Protein AF-E7C6B5-F1 (afdb_monomer)

Foldseek 3Di:
DDPPPDDPPPDPPVVVLVVLLVCCLPVAQQVLCVLLPNDDPVLSVVLSLQLCLQPVSPDQDDPDDALQGGSNRHHPVLLVCCVPVPCVVVVSSVVSLVVQADPPDDPSRCCRPRRSSVSNSLSSSCVVPVVVSVVVSVVSSVVVVPDDDDDDD

Nearest PDB structures (foldseek):
  8iqh-assembly1_F  TM=2.289E-01  e=5.815E+00  African swine fever virus BA71V

Secondary structure (DSSP, 8-state):
---------PPPHHHHHHHHHHHIIIIIIHHHHHHTT---HHHHHHHHHHHHHHHTTT-SS-SSSS--BTTTTB-HHHHHHHHHHTGGG-HHHHHHHHTTS-TTS-HHHHHHH-HHHHHHHHHHHHHH-HHHHHHHHHHHHHHHTTSS-----

Organism: NCBI:txid723590

pLDDT: mean 83.39, std 18.44, range [33.0, 98.62]

Structure (mmCIF, N/CA/C/O backbone):
data_AF-E7C6B5-F1
#
_entry.id   AF-E7C6B5-F1
#
loop_
_atom_site.group_PDB
_atom_site.id
_atom_site.type_symbol
_atom_site.label_atom_id
_atom_site.label_alt_id
_atom_site.label_comp_id
_atom_site.label_asym_id
_atom_site.label_entity_id
_atom_site.label_seq_id
_atom_site.pdbx_PDB_ins_code
_atom_site.Cartn_x
_atom_site.Cartn_y
_atom_site.Cartn_z
_atom_site.occupancy
_atom_site.B_iso_or_equiv
_atom_site.auth_seq_id
_atom_site.auth_comp_id
_atom_site.auth_asym_id
_atom_site.auth_atom_id
_atom_site.pdbx_PDB_model_num
ATOM 1 N N . MET A 1 1 ? -4.243 -34.605 44.233 1.00 53.72 1 MET A N 1
ATOM 2 C CA . MET A 1 1 ? -3.959 -34.213 42.834 1.00 53.72 1 MET A CA 1
ATOM 3 C C . MET A 1 1 ? -4.466 -32.790 42.641 1.00 53.72 1 MET A C 1
ATOM 5 O O . MET A 1 1 ? -5.641 -32.563 42.886 1.00 53.72 1 MET A O 1
ATOM 9 N N . LYS A 1 2 ? -3.600 -31.814 42.333 1.00 47.28 2 LYS A N 1
ATOM 10 C CA . LYS A 1 2 ? -4.038 -30.432 42.068 1.00 47.28 2 LYS A CA 1
ATOM 11 C C . LYS A 1 2 ? -4.646 -30.386 40.667 1.00 47.28 2 LYS A C 1
ATOM 13 O O . LYS A 1 2 ? -3.972 -30.755 39.710 1.00 47.28 2 LYS A O 1
ATOM 18 N N . ALA A 1 3 ? -5.901 -29.962 40.562 1.00 50.09 3 ALA A N 1
ATOM 19 C CA . ALA A 1 3 ? -6.512 -29.644 39.282 1.00 50.09 3 ALA A CA 1
ATOM 20 C C . ALA A 1 3 ? -5.741 -28.468 38.666 1.00 50.09 3 ALA A C 1
ATOM 22 O O . ALA A 1 3 ? -5.717 -27.376 39.232 1.00 50.09 3 ALA A O 1
ATOM 23 N N . PHE A 1 4 ? -5.077 -28.700 37.535 1.00 50.81 4 PHE A N 1
ATOM 24 C CA . PHE A 1 4 ? -4.629 -27.620 36.666 1.00 50.81 4 PHE A CA 1
ATOM 25 C C . PHE A 1 4 ? -5.889 -26.991 36.070 1.00 50.81 4 PHE A C 1
ATOM 27 O O . PHE A 1 4 ? -6.491 -27.530 35.145 1.00 50.81 4 PHE A O 1
ATOM 34 N N . THR A 1 5 ? -6.339 -25.882 36.649 1.00 55.16 5 THR A N 1
ATOM 35 C CA . THR A 1 5 ? -7.389 -25.061 36.054 1.00 55.16 5 THR A CA 1
ATOM 36 C C . THR A 1 5 ? -6.839 -24.453 34.770 1.00 55.16 5 THR A C 1
ATOM 38 O O . THR A 1 5 ? -5.906 -23.650 34.803 1.00 55.16 5 THR A O 1
ATOM 41 N N . PHE A 1 6 ? -7.402 -24.865 33.638 1.00 55.19 6 PHE A N 1
ATOM 42 C CA . PHE A 1 6 ? -7.213 -24.221 32.346 1.00 55.19 6 PHE A CA 1
ATOM 43 C C . PHE A 1 6 ? -7.616 -22.745 32.476 1.00 55.19 6 PHE A C 1
ATOM 45 O O . PHE A 1 6 ? -8.749 -22.455 32.852 1.00 55.19 6 PHE A O 1
ATOM 52 N N . SER A 1 7 ? -6.688 -21.819 32.229 1.00 52.69 7 SER A N 1
ATOM 53 C CA . SER A 1 7 ? -6.972 -20.380 32.234 1.00 52.69 7 SER A CA 1
ATOM 54 C C . SER A 1 7 ? -7.522 -19.981 30.862 1.00 52.69 7 SER A C 1
ATOM 56 O O . SER A 1 7 ? -6.766 -20.047 29.888 1.00 52.69 7 SER A O 1
ATOM 58 N N . PRO A 1 8 ? -8.797 -19.571 30.718 1.00 61.56 8 PRO A N 1
ATOM 59 C CA . PRO A 1 8 ? -9.285 -19.046 29.460 1.00 61.56 8 PRO A CA 1
ATOM 60 C C . PRO A 1 8 ? -9.042 -17.537 29.479 1.00 61.56 8 PRO A C 1
ATOM 62 O O . PRO A 1 8 ? -9.880 -16.760 29.929 1.00 61.56 8 PRO A O 1
ATOM 65 N N . HIS A 1 9 ? -7.870 -17.106 29.022 1.00 59.66 9 HIS A N 1
ATOM 66 C CA . HIS A 1 9 ? -7.631 -15.690 28.739 1.00 59.66 9 HIS A CA 1
ATOM 67 C C . HIS A 1 9 ? -7.313 -15.491 27.260 1.00 59.66 9 HIS A C 1
ATOM 69 O O . HIS A 1 9 ? -6.310 -14.892 26.881 1.00 59.66 9 HIS A O 1
ATOM 75 N N . ALA A 1 10 ? -8.187 -16.029 26.405 1.00 61.94 10 ALA A N 1
ATOM 76 C CA . ALA A 1 10 ? -8.290 -15.505 25.055 1.00 61.94 10 ALA A CA 1
ATOM 77 C C . ALA A 1 10 ? -8.802 -14.056 25.182 1.00 61.94 10 ALA A C 1
ATOM 79 O O . ALA A 1 10 ? -9.829 -13.852 25.835 1.00 61.94 10 ALA A O 1
ATOM 80 N N . PRO A 1 11 ? -8.096 -13.052 24.630 1.00 68.38 11 PRO A N 1
ATOM 81 C CA . PRO A 1 11 ? -8.575 -11.675 24.651 1.00 68.38 11 PRO A CA 1
ATOM 82 C C . PRO A 1 11 ? -9.975 -11.606 24.037 1.00 68.38 11 PRO A C 1
ATOM 84 O O . PRO A 1 11 ? -10.256 -12.335 23.083 1.00 68.38 11 PRO A O 1
ATOM 87 N N . ASP A 1 12 ? -10.848 -10.749 24.569 1.00 83.56 12 ASP A N 1
ATOM 88 C CA . ASP A 1 12 ? -12.163 -10.536 23.965 1.00 83.56 12 ASP A CA 1
ATOM 89 C C . ASP A 1 12 ? -12.027 -10.031 22.513 1.00 83.56 12 ASP A C 1
ATOM 91 O O . ASP A 1 12 ? -10.977 -9.531 22.093 1.00 83.56 12 ASP A O 1
ATOM 95 N N . ALA A 1 13 ? -13.092 -10.171 21.720 1.00 78.62 13 ALA A N 1
ATOM 96 C CA . ALA A 1 13 ? -13.070 -9.840 20.294 1.00 78.62 13 ALA A CA 1
ATOM 97 C C . ALA A 1 13 ? -12.654 -8.380 20.009 1.00 78.62 13 ALA A C 1
ATOM 99 O O . ALA A 1 13 ? -12.028 -8.100 18.986 1.00 78.62 13 ALA A O 1
ATOM 100 N N . THR A 1 14 ? -12.937 -7.452 20.927 1.00 82.56 14 THR A N 1
ATOM 101 C CA . THR A 1 14 ? -12.565 -6.037 20.789 1.00 82.56 14 THR A CA 1
ATOM 102 C C . THR A 1 14 ? -11.069 -5.846 21.014 1.00 82.56 14 THR A C 1
ATOM 104 O O . THR A 1 14 ? -10.406 -5.132 20.257 1.00 82.56 14 THR A O 1
ATOM 107 N N . ALA A 1 15 ? -10.513 -6.497 22.035 1.00 82.69 15 ALA A N 1
ATOM 108 C CA . ALA A 1 15 ? -9.079 -6.500 22.297 1.00 82.69 15 ALA A CA 1
ATOM 109 C C . ALA A 1 15 ? -8.295 -7.146 21.140 1.00 82.69 15 ALA A C 1
ATOM 111 O O . ALA A 1 15 ? -7.264 -6.612 20.725 1.00 82.69 15 ALA A O 1
ATOM 112 N N . GLN A 1 16 ? -8.818 -8.228 20.554 1.00 82.75 16 GLN A N 1
ATOM 113 C CA . GLN A 1 16 ? -8.235 -8.860 19.365 1.00 82.75 16 GLN A CA 1
ATOM 114 C C . GLN A 1 16 ? -8.238 -7.928 18.148 1.00 82.75 16 GLN A C 1
ATOM 116 O O . GLN A 1 16 ? -7.203 -7.769 17.502 1.00 82.75 16 GLN A O 1
ATOM 121 N N . ALA A 1 17 ? -9.359 -7.257 17.864 1.00 84.12 17 ALA A N 1
ATOM 122 C CA . ALA A 1 17 ? -9.457 -6.314 16.750 1.00 84.12 17 ALA A CA 1
ATOM 123 C C . ALA A 1 17 ? -8.484 -5.131 16.902 1.00 84.12 17 ALA A C 1
ATOM 125 O O . ALA A 1 17 ? -7.805 -4.753 15.946 1.00 84.12 17 ALA A O 1
ATOM 126 N N . LYS A 1 18 ? -8.353 -4.584 18.120 1.00 88.38 18 LYS A N 1
ATOM 127 C CA . LYS A 1 18 ? -7.369 -3.531 18.428 1.00 88.38 18 LYS A CA 1
ATOM 128 C C . LYS A 1 18 ? -5.935 -4.013 18.217 1.00 88.38 18 LYS A C 1
ATOM 130 O O . LYS A 1 18 ? -5.119 -3.281 17.659 1.00 88.38 18 LYS A O 1
ATOM 135 N N . MET A 1 19 ? -5.629 -5.238 18.639 1.00 91.56 19 MET A N 1
ATOM 136 C CA . MET A 1 19 ? -4.306 -5.828 18.455 1.00 91.56 19 MET A CA 1
ATOM 137 C C . MET A 1 19 ? -3.983 -6.036 16.970 1.00 91.56 19 MET A C 1
ATOM 139 O O . MET A 1 19 ? -2.901 -5.649 16.534 1.00 91.56 19 MET A O 1
ATOM 143 N N . LEU A 1 20 ? -4.930 -6.553 16.179 1.00 90.62 20 LEU A N 1
ATOM 144 C CA . LEU A 1 20 ? -4.774 -6.711 14.731 1.00 90.62 20 LEU A CA 1
ATOM 145 C C . LEU A 1 20 ? -4.540 -5.363 14.037 1.00 90.62 20 LEU A C 1
ATOM 147 O O . LEU A 1 20 ? -3.602 -5.227 13.254 1.00 90.62 20 LEU A O 1
ATOM 151 N N . ALA A 1 21 ? -5.343 -4.346 14.359 1.00 93.12 21 ALA A N 1
ATOM 152 C CA . ALA A 1 21 ? -5.171 -3.003 13.809 1.00 93.12 21 ALA A CA 1
ATOM 153 C C . ALA A 1 21 ? -3.786 -2.422 14.145 1.00 93.12 21 ALA A C 1
ATOM 155 O O . ALA A 1 21 ? -3.116 -1.874 13.270 1.00 93.12 21 ALA A O 1
ATOM 156 N N . SER A 1 22 ? -3.325 -2.601 15.387 1.00 94.56 22 SER A N 1
ATOM 157 C CA . SER A 1 22 ? -1.990 -2.177 15.826 1.00 94.56 22 SER A CA 1
ATOM 158 C C . SER A 1 22 ? -0.867 -2.901 15.069 1.00 94.56 22 SER A C 1
ATOM 160 O O . SER A 1 22 ? 0.104 -2.271 14.642 1.00 94.56 22 SER A O 1
ATOM 162 N N . GLN A 1 23 ? -1.008 -4.210 14.834 1.00 94.75 23 GLN A N 1
ATOM 163 C CA . GLN A 1 23 ? -0.047 -4.993 14.052 1.00 94.75 23 GLN A CA 1
ATOM 164 C C . GLN A 1 23 ? -0.002 -4.541 12.590 1.00 94.75 23 GLN A C 1
ATOM 166 O O . GLN A 1 23 ? 1.078 -4.267 12.074 1.00 94.75 23 GLN A O 1
ATOM 171 N N . ILE A 1 24 ? -1.153 -4.383 11.930 1.00 95.69 24 ILE A N 1
ATOM 172 C CA . ILE A 1 24 ? -1.209 -3.887 10.547 1.00 95.69 24 ILE A CA 1
ATOM 173 C C . ILE A 1 24 ? -0.603 -2.482 10.449 1.00 95.69 24 ILE A C 1
ATOM 175 O O . ILE A 1 24 ? 0.198 -2.209 9.553 1.00 95.69 24 ILE A O 1
ATOM 179 N N . LEU A 1 25 ? -0.914 -1.589 11.388 1.00 95.88 25 LEU A N 1
ATOM 180 C CA . LEU A 1 25 ? -0.374 -0.233 11.374 1.00 95.88 25 LEU A CA 1
ATOM 181 C C . LEU A 1 25 ? 1.153 -0.217 11.551 1.00 95.88 25 LEU A C 1
ATOM 183 O O . LEU A 1 25 ? 1.853 0.419 10.765 1.00 95.88 25 LEU A O 1
ATOM 187 N N . SER A 1 26 ? 1.677 -0.940 12.544 1.00 96.75 26 SER A N 1
ATOM 188 C CA . SER A 1 26 ? 3.103 -0.911 12.902 1.00 96.75 26 SER A CA 1
ATOM 189 C C . SER A 1 26 ? 4.002 -1.774 12.013 1.00 96.75 26 SER A C 1
ATOM 191 O O . SER A 1 26 ? 5.146 -1.391 11.772 1.00 96.75 26 SER A O 1
ATOM 193 N N . MET A 1 27 ? 3.509 -2.910 11.514 1.00 97.44 27 MET A N 1
ATOM 194 C CA . MET A 1 27 ? 4.310 -3.885 10.762 1.00 97.44 27 MET A CA 1
ATOM 195 C C . MET A 1 27 ? 4.131 -3.774 9.247 1.00 97.44 27 MET A C 1
ATOM 197 O O . MET A 1 27 ? 5.003 -4.215 8.504 1.00 97.44 27 MET A O 1
ATOM 201 N N . VAL A 1 28 ? 3.025 -3.187 8.777 1.00 97.88 28 VAL A N 1
ATOM 202 C CA . VAL A 1 28 ? 2.718 -3.087 7.343 1.00 97.88 28 VAL A CA 1
ATOM 203 C C . VAL A 1 28 ? 2.668 -1.634 6.891 1.00 97.88 28 VAL A C 1
ATOM 205 O O . VAL A 1 28 ? 3.479 -1.222 6.063 1.00 97.88 28 VAL A O 1
ATOM 208 N N . ILE A 1 29 ? 1.730 -0.851 7.429 1.00 98.44 29 ILE A N 1
ATOM 209 C CA . ILE A 1 29 ? 1.420 0.487 6.911 1.00 98.44 29 ILE A CA 1
ATOM 210 C C . ILE A 1 29 ? 2.590 1.433 7.148 1.00 98.44 29 ILE A C 1
ATOM 212 O O . ILE A 1 29 ? 3.111 2.011 6.196 1.00 98.44 29 ILE A O 1
ATOM 216 N N . ARG A 1 30 ? 3.041 1.579 8.396 1.00 98.56 30 ARG A N 1
ATOM 217 C CA . ARG A 1 30 ? 4.134 2.495 8.723 1.00 98.56 30 ARG A CA 1
ATOM 218 C C . ARG A 1 30 ? 5.409 2.164 7.933 1.00 98.56 30 ARG A C 1
ATOM 220 O O . ARG A 1 30 ? 5.885 3.059 7.239 1.00 98.56 30 ARG A O 1
ATOM 227 N N . PRO A 1 31 ? 5.912 0.912 7.908 1.00 98.56 31 PRO A N 1
ATOM 228 C CA . PRO A 1 31 ? 7.085 0.571 7.106 1.00 98.56 31 PRO A CA 1
ATOM 229 C C . PRO A 1 31 ? 6.903 0.831 5.604 1.00 98.56 31 PRO A C 1
ATOM 231 O O . PRO A 1 31 ? 7.823 1.337 4.964 1.00 98.56 31 PRO A O 1
ATOM 234 N N . ALA A 1 32 ? 5.731 0.527 5.034 1.00 98.56 32 ALA A N 1
ATOM 235 C CA . ALA A 1 32 ? 5.466 0.749 3.612 1.00 98.56 32 ALA A CA 1
ATOM 236 C C . ALA A 1 32 ? 5.488 2.238 3.251 1.00 98.56 32 ALA A C 1
ATOM 238 O O . ALA A 1 32 ? 6.165 2.644 2.308 1.00 98.56 32 ALA A O 1
ATOM 239 N N . LEU A 1 33 ? 4.785 3.059 4.034 1.00 98.62 33 LEU A N 1
ATOM 240 C CA . LEU A 1 33 ? 4.710 4.505 3.838 1.00 98.62 33 LEU A CA 1
ATOM 241 C C . LEU A 1 33 ? 6.072 5.178 4.048 1.00 98.62 33 LEU A C 1
ATOM 243 O O . LEU A 1 33 ? 6.404 6.117 3.324 1.00 98.62 33 LEU A O 1
ATOM 247 N N . SER A 1 34 ? 6.865 4.701 5.013 1.00 98.56 34 SER A N 1
ATOM 248 C CA . SER A 1 34 ? 8.219 5.204 5.258 1.00 98.56 34 SER A CA 1
ATOM 249 C C . SER A 1 34 ? 9.161 4.890 4.097 1.00 98.56 34 SER A C 1
ATOM 251 O O . SER A 1 34 ? 9.910 5.769 3.688 1.00 98.56 34 SER A O 1
ATOM 253 N N . LYS A 1 35 ? 9.094 3.683 3.515 1.00 98.38 35 LYS A N 1
ATOM 254 C CA . LYS A 1 35 ? 9.944 3.294 2.373 1.00 98.38 35 LYS A CA 1
ATOM 255 C C . LYS A 1 35 ? 9.708 4.128 1.111 1.00 98.38 35 LYS A C 1
ATOM 257 O O . LYS A 1 35 ? 10.631 4.303 0.328 1.00 98.38 35 LYS A O 1
ATOM 262 N N . ILE A 1 36 ? 8.504 4.673 0.942 1.00 98.38 36 ILE A N 1
ATOM 263 C CA . ILE A 1 36 ? 8.182 5.607 -0.148 1.00 98.38 36 ILE A CA 1
ATOM 264 C C . ILE A 1 36 ? 8.251 7.082 0.277 1.00 98.38 36 ILE A C 1
ATOM 266 O O . ILE A 1 36 ? 7.751 7.942 -0.438 1.00 98.38 36 ILE A O 1
ATOM 270 N N . ASN A 1 37 ? 8.802 7.387 1.458 1.00 98.12 37 ASN A N 1
ATOM 271 C CA . ASN A 1 37 ? 8.933 8.745 2.003 1.00 98.12 37 ASN A CA 1
ATOM 272 C C . ASN A 1 37 ? 7.614 9.550 2.079 1.00 98.12 37 ASN A C 1
ATOM 274 O O . ASN A 1 37 ? 7.620 10.778 2.031 1.00 98.12 37 ASN A O 1
ATOM 278 N N . LEU A 1 38 ? 6.466 8.875 2.229 1.00 98.00 38 LEU A N 1
ATOM 279 C CA . LEU A 1 38 ? 5.133 9.501 2.316 1.00 98.00 38 LEU A CA 1
ATOM 280 C C . LEU A 1 38 ? 4.409 9.202 3.635 1.00 98.00 38 LEU A C 1
ATOM 282 O O . LEU A 1 38 ? 3.173 9.267 3.704 1.00 98.00 38 LEU A O 1
ATOM 286 N N . TRP A 1 39 ? 5.172 8.873 4.676 1.00 98.38 39 TRP A N 1
ATOM 287 C CA . TRP A 1 39 ? 4.656 8.649 6.019 1.00 98.38 39 TRP A CA 1
ATOM 288 C C . TRP A 1 39 ? 4.343 9.956 6.755 1.00 98.38 39 TRP A C 1
ATOM 290 O O . TRP A 1 39 ? 5.106 10.917 6.725 1.00 98.38 39 TRP A O 1
ATOM 300 N N . SER A 1 40 ? 3.214 9.955 7.457 1.00 97.81 40 SER A N 1
ATOM 301 C CA . SER A 1 40 ? 2.856 10.898 8.516 1.00 97.81 40 SER A CA 1
ATOM 302 C C . SER A 1 40 ? 1.811 10.233 9.424 1.00 97.81 40 SER A C 1
ATOM 304 O O . SER A 1 40 ? 1.157 9.287 8.968 1.00 97.81 40 SER A O 1
ATOM 306 N N . PRO A 1 41 ? 1.588 10.719 10.662 1.00 96.94 41 PRO A N 1
ATOM 307 C CA . PRO A 1 41 ? 0.549 10.174 11.543 1.00 96.94 41 PRO A CA 1
ATOM 308 C C . PRO A 1 41 ? -0.831 10.114 10.868 1.00 96.94 41 PRO A C 1
ATOM 310 O O . PRO A 1 41 ? -1.471 9.069 10.819 1.00 96.94 41 PRO A O 1
ATOM 313 N N . SER A 1 42 ? -1.243 11.197 10.204 1.00 95.00 42 SER A N 1
ATOM 314 C CA . SER A 1 42 ? -2.523 11.230 9.487 1.00 95.00 42 SER A CA 1
ATOM 315 C C . SER A 1 42 ? -2.558 10.298 8.270 1.00 95.00 42 SER A C 1
ATOM 317 O O . SER A 1 42 ? -3.623 9.822 7.886 1.00 95.00 42 SER A O 1
ATOM 319 N N . ALA A 1 43 ? -1.415 10.040 7.626 1.00 95.56 43 ALA A N 1
ATOM 320 C CA . ALA A 1 43 ? -1.350 9.130 6.489 1.00 95.56 43 ALA A CA 1
ATOM 321 C C . ALA A 1 43 ? -1.515 7.665 6.913 1.00 95.56 43 ALA A C 1
ATOM 323 O O . ALA A 1 43 ? -2.218 6.926 6.226 1.00 95.56 43 ALA A O 1
ATOM 324 N N . GLU A 1 44 ? -0.898 7.243 8.022 1.00 95.69 44 GLU A N 1
ATOM 325 C CA . GLU A 1 44 ? -1.065 5.871 8.516 1.00 95.69 44 GLU A CA 1
ATOM 326 C C . GLU A 1 44 ? -2.484 5.617 9.038 1.00 95.69 44 GLU A C 1
ATOM 328 O O . GLU A 1 44 ? -3.063 4.581 8.713 1.00 95.69 44 GLU A O 1
ATOM 333 N N . GLU A 1 45 ? -3.087 6.583 9.739 1.00 93.88 45 GLU A N 1
ATOM 334 C CA . GLU A 1 45 ? -4.488 6.514 10.175 1.00 93.88 45 GLU A CA 1
ATOM 335 C C . GLU A 1 45 ? -5.449 6.404 8.988 1.00 93.88 45 GLU A C 1
ATOM 337 O O . GLU A 1 45 ? -6.353 5.569 8.988 1.00 93.88 45 GLU A O 1
ATOM 342 N N . LEU A 1 46 ? -5.227 7.205 7.942 1.00 94.44 46 LEU A N 1
ATOM 343 C CA . LEU A 1 46 ? -6.052 7.182 6.738 1.00 94.44 46 LEU A CA 1
ATOM 344 C C . LEU A 1 46 ? -5.966 5.831 6.012 1.00 94.44 46 LEU A C 1
ATOM 346 O O . LEU A 1 46 ? -6.987 5.263 5.617 1.00 94.44 46 LEU A O 1
ATOM 350 N N . VAL A 1 47 ? -4.755 5.295 5.850 1.00 96.75 47 VAL A N 1
ATOM 351 C CA . VAL A 1 47 ? -4.534 3.999 5.193 1.00 96.75 47 VAL A CA 1
ATOM 352 C C . VAL A 1 47 ? -5.094 2.851 6.044 1.00 96.75 47 VAL A C 1
ATOM 354 O O . VAL A 1 47 ? -5.681 1.924 5.482 1.00 96.75 47 VAL A O 1
ATOM 357 N N . LEU A 1 48 ? -4.999 2.919 7.377 1.00 95.50 48 LEU A N 1
ATOM 358 C CA . LEU A 1 48 ? -5.607 1.934 8.279 1.00 95.50 48 LEU A CA 1
ATOM 359 C C . LEU A 1 48 ? -7.138 1.983 8.209 1.00 95.50 48 LEU A C 1
ATOM 361 O O . LEU A 1 48 ? -7.775 0.949 8.018 1.00 95.50 48 LEU A O 1
ATOM 365 N N . GLY A 1 49 ? -7.727 3.177 8.314 1.00 91.50 49 GLY A N 1
ATOM 366 C CA . GLY A 1 49 ? -9.175 3.369 8.227 1.00 91.50 49 GLY A CA 1
ATOM 367 C C . GLY A 1 49 ? -9.749 2.860 6.905 1.00 91.50 49 GLY A C 1
ATOM 368 O O . GLY A 1 49 ? -10.811 2.243 6.888 1.00 91.50 49 GLY A O 1
ATOM 369 N N . THR A 1 50 ? -9.004 3.025 5.810 1.00 92.19 50 THR A N 1
ATOM 370 C CA . THR A 1 50 ? -9.374 2.468 4.501 1.00 92.19 50 THR A CA 1
ATOM 371 C C . THR A 1 50 ? -9.432 0.944 4.534 1.00 92.19 50 THR A C 1
ATOM 373 O O . THR A 1 50 ? -10.428 0.367 4.114 1.00 92.19 50 THR A O 1
ATOM 376 N N . ALA A 1 51 ? -8.408 0.278 5.076 1.00 91.88 51 ALA A N 1
ATOM 377 C CA . ALA A 1 51 ? -8.399 -1.182 5.169 1.00 91.88 51 ALA A CA 1
ATOM 378 C C . ALA A 1 51 ? -9.542 -1.720 6.051 1.00 91.88 51 ALA A C 1
ATOM 380 O O . ALA A 1 51 ? -10.135 -2.751 5.737 1.00 91.88 51 ALA A O 1
ATOM 381 N N . ILE A 1 52 ? -9.895 -1.007 7.126 1.00 90.25 52 ILE A N 1
ATOM 382 C CA . ILE A 1 52 ? -11.036 -1.359 7.983 1.00 90.25 52 ILE A CA 1
ATOM 383 C C . ILE A 1 52 ? -12.352 -1.274 7.198 1.00 90.25 52 ILE A C 1
ATOM 385 O O . ILE A 1 52 ? -13.148 -2.207 7.254 1.00 90.25 52 ILE A O 1
ATOM 389 N N . VAL A 1 53 ? -12.579 -0.189 6.451 1.00 87.81 53 VAL A N 1
ATOM 390 C CA . VAL A 1 53 ? -13.821 0.009 5.682 1.00 87.81 53 VAL A CA 1
ATOM 391 C C . VAL A 1 53 ? -13.945 -0.984 4.525 1.00 87.81 53 VAL A C 1
ATOM 393 O O . VAL A 1 53 ? -15.034 -1.495 4.274 1.00 87.81 53 VAL A O 1
ATOM 396 N N . GLU A 1 54 ? -12.846 -1.251 3.820 1.00 86.25 54 GLU A N 1
ATOM 397 C CA . GLU A 1 54 ? -12.854 -2.053 2.592 1.00 86.25 54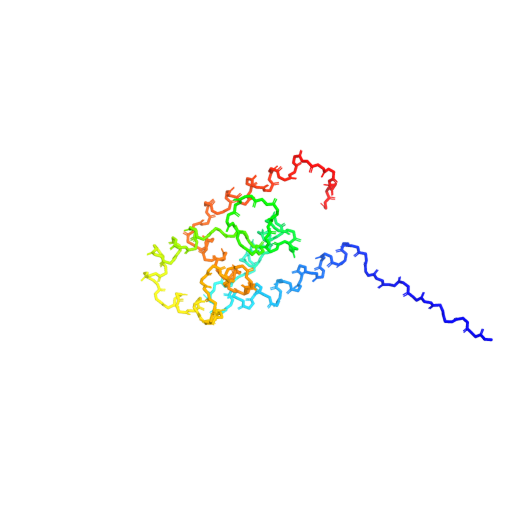 GLU A CA 1
ATOM 398 C C . GLU A 1 54 ? -12.854 -3.565 2.863 1.00 86.25 54 GLU A C 1
ATOM 400 O O . GLU A 1 54 ? -13.515 -4.326 2.154 1.00 86.25 54 GLU A O 1
ATOM 405 N N . SER A 1 55 ? -12.138 -4.026 3.893 1.00 86.12 55 SER A N 1
ATOM 406 C CA . SER A 1 55 ? -11.948 -5.462 4.143 1.00 86.12 55 SER A CA 1
ATOM 407 C C . SER A 1 55 ? -12.156 -5.901 5.588 1.00 86.12 55 SER A C 1
ATOM 409 O O . SER A 1 55 ? -11.998 -7.088 5.880 1.00 86.12 55 SER A O 1
ATOM 411 N N . GLY A 1 56 ? -12.437 -4.984 6.519 1.00 85.50 56 GLY A N 1
ATOM 412 C CA . GLY A 1 56 ? -12.455 -5.303 7.948 1.00 85.50 56 GLY A CA 1
ATOM 413 C C . GLY A 1 56 ? -11.129 -5.891 8.443 1.00 85.50 56 GLY A C 1
ATOM 414 O O . GLY A 1 56 ? -11.135 -6.665 9.394 1.00 85.50 56 GLY A O 1
ATOM 415 N N . LEU A 1 57 ? -10.013 -5.591 7.760 1.00 84.75 57 LEU A N 1
ATOM 416 C CA . LEU A 1 57 ? -8.681 -6.180 7.977 1.00 84.75 57 LEU A CA 1
ATOM 417 C C . LEU A 1 57 ? -8.595 -7.707 7.783 1.00 84.75 57 LEU A C 1
ATOM 419 O O . LEU A 1 57 ? -7.616 -8.319 8.206 1.00 84.75 57 LEU A O 1
ATOM 423 N N . THR A 1 58 ? -9.598 -8.333 7.166 1.00 78.25 58 THR A N 1
ATOM 424 C CA . THR A 1 58 ? -9.722 -9.801 7.108 1.00 78.25 58 THR A CA 1
ATOM 425 C C . THR A 1 58 ? -9.850 -10.339 5.686 1.00 78.25 58 THR A C 1
ATOM 427 O O . THR A 1 58 ? -9.302 -11.399 5.386 1.00 78.25 58 THR A O 1
ATOM 430 N N . TYR A 1 59 ? -10.510 -9.613 4.782 1.00 69.81 59 TYR A N 1
ATOM 431 C CA . TYR A 1 59 ? -10.755 -10.088 3.418 1.00 69.81 59 TYR A CA 1
ATOM 432 C C . TYR A 1 59 ? -9.719 -9.572 2.411 1.00 69.81 59 TYR A C 1
ATOM 434 O O . TYR A 1 59 ? -9.670 -8.390 2.086 1.00 69.81 59 TYR A O 1
ATOM 442 N N . ILE A 1 60 ? -8.915 -10.481 1.858 1.00 67.06 60 ILE A N 1
ATOM 443 C CA . ILE A 1 60 ? -7.975 -10.170 0.764 1.00 67.06 60 ILE A CA 1
ATOM 444 C C . ILE A 1 60 ? -8.694 -10.112 -0.596 1.00 67.06 60 ILE A C 1
ATOM 446 O O . ILE A 1 60 ? -8.325 -9.334 -1.475 1.00 67.06 60 ILE A O 1
ATOM 450 N N . ARG A 1 61 ? -9.753 -10.911 -0.759 1.00 62.97 61 ARG A N 1
ATOM 451 C CA . ARG A 1 61 ? -10.655 -10.912 -1.914 1.00 62.97 61 ARG A CA 1
ATOM 452 C C . ARG A 1 61 ? -12.082 -11.018 -1.383 1.00 62.97 61 ARG A C 1
ATOM 454 O O . ARG A 1 61 ? -12.385 -11.971 -0.664 1.00 62.97 61 ARG A O 1
ATOM 461 N N . GLN A 1 62 ? -12.930 -10.033 -1.672 1.00 57.09 62 GLN A N 1
ATOM 462 C CA . GLN A 1 62 ? -14.343 -10.100 -1.293 1.00 57.09 62 GLN A CA 1
ATOM 463 C C . GLN A 1 62 ? -15.073 -11.185 -2.102 1.00 57.09 62 GLN A C 1
ATOM 465 O O . GLN A 1 62 ? -14.682 -11.518 -3.222 1.00 57.09 62 GLN A O 1
ATOM 470 N N . TRP A 1 63 ? -16.157 -11.720 -1.537 1.00 46.94 63 TRP A N 1
ATOM 471 C CA . TRP A 1 63 ? -17.160 -12.486 -2.279 1.00 46.94 63 TRP A CA 1
ATOM 472 C C . TRP A 1 63 ? -18.018 -11.492 -3.078 1.00 46.94 63 TRP A C 1
ATOM 474 O O . TRP A 1 63 ? -19.072 -11.061 -2.620 1.00 46.94 63 TRP A O 1
ATOM 484 N N . GLY A 1 64 ? -17.517 -11.057 -4.233 1.00 51.91 64 GLY A N 1
ATOM 485 C CA . GLY A 1 64 ? -18.194 -10.119 -5.127 1.00 51.91 64 GLY A CA 1
ATOM 486 C C . GLY A 1 64 ? -17.504 -10.040 -6.490 1.00 51.91 64 GLY A C 1
ATOM 487 O O . GLY A 1 64 ? -16.308 -10.301 -6.599 1.00 51.91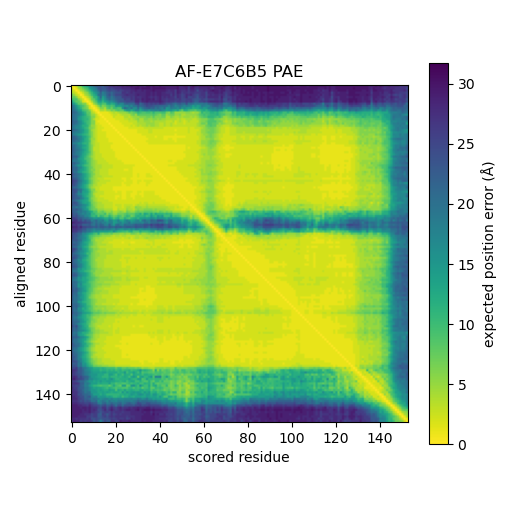 64 GLY A O 1
ATOM 488 N N . ASP A 1 65 ? -18.262 -9.679 -7.525 1.00 54.34 65 ASP A N 1
ATOM 489 C CA . ASP A 1 65 ? -17.873 -9.764 -8.947 1.00 54.34 65 ASP A CA 1
ATOM 490 C C . ASP A 1 65 ? -16.832 -8.718 -9.414 1.00 54.34 65 ASP A C 1
ATOM 492 O O . ASP A 1 65 ? -16.555 -8.593 -10.607 1.00 54.34 65 ASP A O 1
ATOM 496 N N . GLY A 1 66 ? -16.257 -7.930 -8.499 1.00 58.69 66 GLY A N 1
ATOM 497 C CA . GLY A 1 66 ? -15.327 -6.845 -8.824 1.00 58.69 66 GLY A CA 1
ATOM 498 C C . GLY A 1 66 ? -13.849 -7.262 -8.762 1.00 58.69 66 GLY A C 1
ATOM 499 O O . GLY A 1 66 ? -13.477 -8.079 -7.922 1.00 58.69 66 GLY A O 1
ATOM 500 N N . PRO A 1 67 ? -12.961 -6.666 -9.581 1.00 78.25 67 PRO A N 1
ATOM 501 C CA . PRO A 1 67 ? -11.542 -7.025 -9.635 1.00 78.25 67 PRO A CA 1
ATOM 502 C C . PRO A 1 67 ? -10.711 -6.417 -8.493 1.00 78.25 67 PRO A C 1
ATOM 504 O O . PRO A 1 67 ? -9.493 -6.409 -8.593 1.00 78.25 67 PRO A O 1
ATOM 507 N N . ALA A 1 68 ? -11.327 -5.843 -7.457 1.00 81.06 68 ALA A N 1
ATOM 508 C CA . ALA A 1 68 ? -10.627 -5.140 -6.386 1.00 81.06 68 ALA A CA 1
ATOM 509 C C . ALA A 1 68 ? -9.766 -6.095 -5.534 1.00 81.06 68 ALA A C 1
ATOM 511 O O . ALA A 1 68 ? -10.207 -7.183 -5.157 1.00 81.06 68 ALA A O 1
ATOM 512 N N . LEU A 1 69 ? -8.527 -5.688 -5.238 1.00 86.81 69 LEU A N 1
ATOM 513 C CA . LEU A 1 69 ? -7.494 -6.567 -4.680 1.00 86.81 69 LEU A CA 1
ATOM 514 C C . LEU A 1 69 ? -6.961 -6.077 -3.327 1.00 86.81 69 LEU A C 1
ATOM 516 O O . LEU A 1 69 ? -6.783 -4.876 -3.097 1.00 86.81 69 LEU A O 1
ATOM 520 N N . GLY A 1 70 ? -6.652 -7.037 -2.451 1.00 90.56 70 GLY A N 1
ATOM 521 C CA . GLY A 1 70 ? -5.958 -6.812 -1.185 1.00 90.56 70 GLY A CA 1
ATOM 522 C C . GLY A 1 70 ? -6.824 -6.150 -0.110 1.00 90.56 70 GLY A C 1
ATOM 523 O O . GLY A 1 70 ? -8.012 -5.886 -0.296 1.00 90.56 70 GLY A O 1
ATOM 524 N N . LEU A 1 71 ? -6.214 -5.838 1.039 1.00 92.06 71 LEU A N 1
ATOM 525 C CA . LEU A 1 71 ? -6.931 -5.252 2.184 1.00 92.06 71 LEU A CA 1
ATOM 526 C C . LEU A 1 71 ? -7.559 -3.882 1.888 1.00 92.06 71 LEU A C 1
ATOM 528 O O . LEU A 1 71 ? -8.525 -3.497 2.543 1.00 92.06 71 LEU A O 1
ATOM 532 N N . TRP A 1 72 ? -7.004 -3.150 0.922 1.00 92.88 72 TRP A N 1
ATOM 533 C CA . TRP A 1 72 ? -7.483 -1.828 0.515 1.00 92.88 72 TRP A CA 1
ATOM 534 C C . TRP A 1 72 ? -8.435 -1.863 -0.680 1.00 92.88 72 TRP A C 1
ATOM 536 O O . TRP A 1 72 ? -8.885 -0.799 -1.089 1.00 92.88 72 TRP A O 1
ATOM 546 N N . GLN A 1 73 ? -8.724 -3.049 -1.236 1.00 89.50 73 GLN A N 1
ATOM 547 C CA . GLN A 1 73 ? -9.647 -3.235 -2.361 1.00 89.50 73 GLN A CA 1
ATOM 548 C C . GLN A 1 73 ? -9.373 -2.247 -3.511 1.00 89.50 73 GLN A C 1
ATOM 550 O O . GLN A 1 73 ? -10.278 -1.606 -4.050 1.00 89.50 73 GLN A O 1
ATOM 555 N N . VAL A 1 74 ? -8.096 -2.105 -3.878 1.00 90.50 74 VAL A N 1
A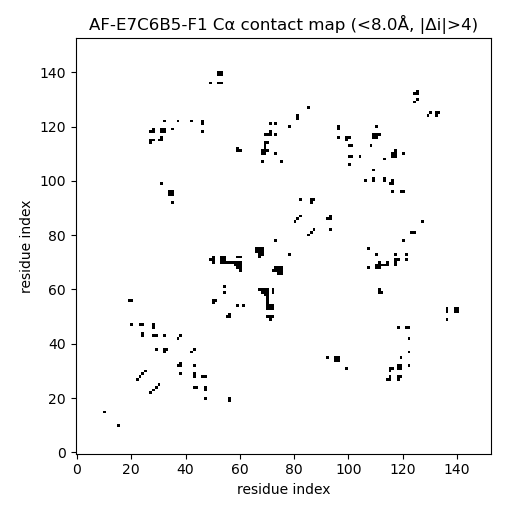TOM 556 C CA . VAL A 1 74 ? -7.688 -1.250 -4.998 1.00 90.50 74 VAL A CA 1
ATOM 557 C C . VAL A 1 74 ? -7.993 -1.991 -6.298 1.00 90.50 74 VAL A C 1
ATOM 559 O O . VAL A 1 74 ? -7.699 -3.178 -6.429 1.00 90.50 74 VAL A O 1
ATOM 562 N N . GLU A 1 75 ? -8.591 -1.308 -7.271 1.00 90.56 75 GLU A N 1
ATOM 563 C CA . GLU A 1 75 ? -8.829 -1.892 -8.592 1.00 90.56 75 GLU A CA 1
ATOM 564 C C . GLU A 1 75 ? -7.556 -1.861 -9.460 1.00 90.56 75 GLU A C 1
ATOM 566 O O . GLU A 1 75 ? -6.861 -0.836 -9.478 1.00 90.56 75 GLU A O 1
ATOM 571 N N . PRO A 1 76 ? -7.290 -2.899 -10.277 1.00 91.25 76 PRO A N 1
ATOM 572 C CA . PRO A 1 76 ? -6.182 -2.908 -11.237 1.00 91.25 76 PRO A CA 1
ATOM 573 C C . PRO A 1 76 ? -6.178 -1.697 -12.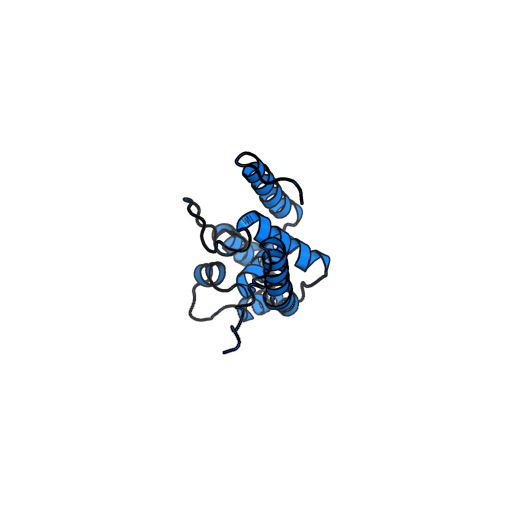181 1.00 91.25 76 PRO A C 1
ATOM 575 O O . PRO A 1 76 ? -5.129 -1.1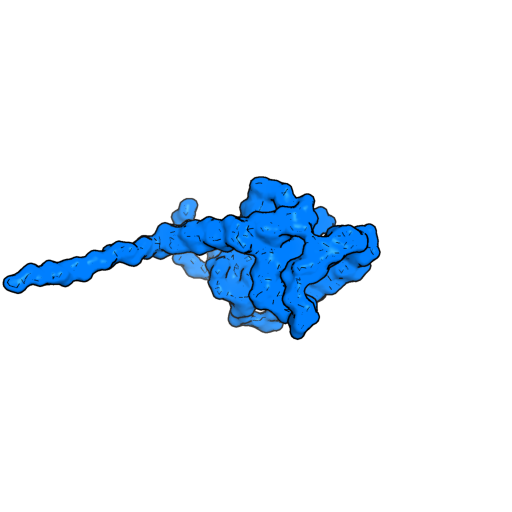43 -12.499 1.00 91.25 76 PRO A O 1
ATOM 578 N N . SER A 1 77 ? -7.357 -1.212 -12.585 1.00 91.81 77 SER A N 1
ATOM 579 C CA . SER A 1 77 ? -7.521 0.011 -13.387 1.00 91.81 77 SER A CA 1
ATOM 580 C C . SER A 1 77 ? -6.944 1.250 -12.685 1.00 91.81 77 SER A C 1
ATOM 582 O O . SER A 1 77 ? -6.266 2.069 -13.308 1.00 91.81 77 SER A O 1
ATOM 584 N N . THR A 1 78 ? -7.165 1.363 -11.373 1.00 92.69 78 THR A N 1
ATOM 585 C CA . THR A 1 78 ? -6.674 2.460 -10.533 1.00 92.69 78 THR A CA 1
ATOM 586 C C . THR A 1 78 ? -5.161 2.382 -10.367 1.00 92.69 78 THR A C 1
ATOM 588 O O . THR A 1 78 ? -4.480 3.405 -10.462 1.00 92.69 78 THR A O 1
ATOM 591 N N . GLN A 1 79 ? -4.622 1.177 -10.169 1.00 94.19 79 GLN A N 1
ATOM 592 C CA . GLN A 1 79 ? -3.180 0.953 -10.134 1.00 94.19 79 GLN A CA 1
ATOM 593 C C . GLN A 1 79 ? -2.525 1.292 -11.477 1.00 94.19 79 GLN A C 1
ATOM 595 O O . GLN A 1 79 ? -1.529 2.011 -11.509 1.00 94.19 79 GLN A O 1
ATOM 600 N N . ASN A 1 80 ? -3.098 0.840 -12.590 1.00 95.19 80 ASN A N 1
ATOM 601 C CA . ASN A 1 80 ? -2.585 1.150 -13.920 1.00 95.19 80 ASN A CA 1
ATOM 602 C C . ASN A 1 80 ? -2.585 2.664 -14.180 1.00 95.19 80 ASN A C 1
ATOM 604 O O . ASN A 1 80 ? -1.560 3.199 -14.591 1.00 95.19 80 ASN A O 1
ATOM 608 N N . ASP A 1 81 ? -3.671 3.377 -13.854 1.00 95.00 81 ASP A N 1
ATOM 609 C CA . ASP A 1 81 ? -3.727 4.848 -13.922 1.00 95.00 81 ASP A CA 1
ATOM 610 C C . ASP A 1 81 ? -2.675 5.512 -13.012 1.00 95.00 81 ASP A C 1
ATOM 612 O O . ASP A 1 81 ? -2.102 6.542 -13.369 1.00 95.00 81 ASP A O 1
ATOM 616 N N . LEU A 1 82 ? -2.397 4.950 -11.829 1.00 95.81 82 LEU A N 1
ATOM 617 C CA . LEU A 1 82 ? -1.333 5.440 -10.948 1.00 95.81 82 LEU A CA 1
ATOM 618 C C . LEU A 1 82 ? 0.047 5.335 -11.615 1.00 95.81 82 LEU A C 1
ATOM 620 O O . LEU A 1 82 ? 0.815 6.298 -11.568 1.00 95.81 82 LEU A O 1
ATOM 624 N N . TYR A 1 83 ? 0.359 4.215 -12.266 1.00 96.56 83 TYR A N 1
ATOM 625 C CA . TYR A 1 83 ? 1.618 4.076 -12.997 1.00 96.56 83 TYR A CA 1
ATOM 626 C C . TYR A 1 83 ? 1.689 5.024 -14.191 1.00 96.56 83 TYR A C 1
ATOM 628 O O . TYR A 1 83 ? 2.587 5.869 -14.256 1.00 96.56 83 TYR A O 1
ATOM 636 N N . THR A 1 84 ? 0.717 4.929 -15.098 1.00 96.44 84 THR A N 1
ATOM 637 C CA . THR A 1 84 ? 0.766 5.606 -16.399 1.00 96.44 84 THR A CA 1
ATOM 638 C C . THR A 1 84 ? 0.729 7.121 -16.271 1.00 96.44 84 THR A C 1
ATOM 640 O O . THR A 1 84 ? 1.494 7.812 -16.940 1.00 96.44 84 THR A O 1
ATOM 643 N N . ASN A 1 85 ? -0.114 7.639 -15.377 1.00 96.25 85 ASN A N 1
ATOM 644 C CA . ASN A 1 85 ? -0.439 9.061 -15.318 1.00 96.25 85 ASN A CA 1
ATOM 645 C C . ASN A 1 85 ? 0.154 9.784 -14.099 1.00 96.25 85 ASN A C 1
ATOM 647 O O . ASN A 1 85 ? -0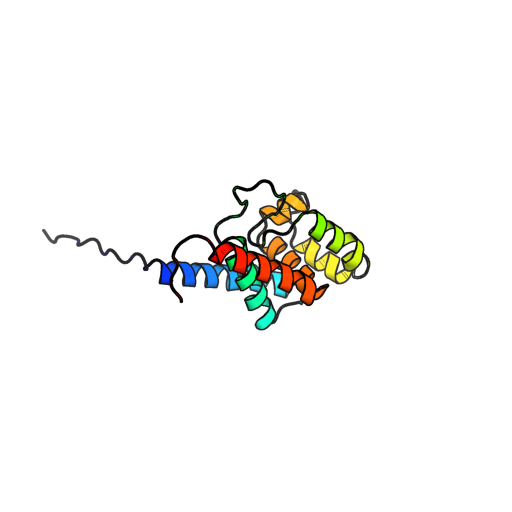.149 10.959 -13.874 1.00 96.25 85 ASN A O 1
ATOM 651 N N . PHE A 1 86 ? 0.964 9.115 -13.271 1.00 96.81 86 PHE A N 1
ATOM 652 C CA . PHE A 1 86 ? 1.574 9.754 -12.101 1.00 96.81 86 PHE A CA 1
ATOM 653 C C . PHE A 1 86 ? 3.011 9.326 -11.833 1.00 96.81 86 PHE A C 1
ATOM 655 O O . PHE A 1 86 ? 3.872 10.205 -11.735 1.00 96.81 86 PHE A O 1
ATOM 662 N N . LEU A 1 87 ? 3.274 8.021 -11.725 1.00 97.50 87 LEU A N 1
ATOM 663 C CA . LEU A 1 87 ? 4.608 7.513 -11.386 1.00 97.50 87 LEU A CA 1
ATOM 664 C C . LEU A 1 87 ? 5.584 7.582 -12.563 1.00 97.50 87 LEU A C 1
ATOM 666 O O . LEU A 1 87 ? 6.754 7.873 -12.341 1.00 97.50 87 LEU A O 1
ATOM 670 N N . ASN A 1 88 ? 5.109 7.452 -13.807 1.00 95.94 88 ASN A N 1
ATOM 671 C CA . ASN A 1 88 ? 5.939 7.682 -14.998 1.00 95.94 88 ASN A CA 1
ATOM 672 C C . ASN A 1 88 ? 6.561 9.091 -15.039 1.00 95.94 88 ASN A C 1
ATOM 674 O O . ASN A 1 88 ? 7.623 9.282 -15.619 1.00 95.94 88 ASN A O 1
ATOM 678 N N . TYR A 1 89 ? 5.929 10.070 -14.386 1.00 97.06 89 TYR A N 1
ATOM 679 C CA . TYR A 1 89 ? 6.430 11.445 -14.272 1.00 97.06 89 TYR A CA 1
ATOM 680 C C . TYR A 1 89 ? 7.190 11.705 -12.959 1.00 97.06 89 TYR A C 1
ATOM 682 O O . TYR A 1 89 ? 7.573 12.840 -12.684 1.00 97.06 89 TYR A O 1
ATOM 690 N N . ARG A 1 90 ? 7.361 10.681 -12.112 1.00 97.81 90 ARG A N 1
ATOM 691 C CA . ARG A 1 90 ? 8.020 10.734 -10.794 1.00 97.81 90 ARG A CA 1
ATOM 692 C C . ARG A 1 90 ? 8.877 9.476 -10.599 1.00 97.81 90 ARG A C 1
ATOM 694 O O . ARG A 1 90 ? 8.538 8.638 -9.762 1.00 97.81 90 ARG A O 1
ATOM 701 N N . PRO A 1 91 ? 9.967 9.326 -11.370 1.00 96.19 91 PRO A N 1
ATOM 702 C CA . PRO A 1 91 ? 10.725 8.078 -11.443 1.00 96.19 91 PRO A CA 1
ATOM 703 C C . PRO A 1 91 ? 11.296 7.636 -10.093 1.00 96.19 91 PRO A C 1
ATOM 705 O O . PRO A 1 91 ? 11.289 6.446 -9.803 1.00 96.19 91 PRO A O 1
ATOM 708 N N . GLU A 1 92 ? 11.715 8.569 -9.236 1.00 97.62 92 GLU A N 1
ATOM 709 C CA . GLU A 1 92 ? 12.196 8.249 -7.886 1.00 97.62 92 GLU A CA 1
ATOM 710 C C . GLU A 1 92 ? 11.101 7.596 -7.029 1.00 97.62 92 GLU A C 1
ATOM 712 O O . GLU A 1 92 ? 11.298 6.519 -6.470 1.00 97.62 92 GLU A O 1
ATOM 717 N N . LEU A 1 93 ? 9.907 8.195 -6.999 1.00 98.00 93 LEU A N 1
ATOM 718 C CA . LEU A 1 93 ? 8.762 7.661 -6.259 1.00 98.00 93 LEU A CA 1
ATOM 719 C C . LEU A 1 93 ? 8.272 6.331 -6.850 1.00 98.00 93 LEU A C 1
ATOM 721 O O . LEU A 1 93 ? 7.879 5.422 -6.120 1.00 98.00 93 LEU A O 1
ATOM 725 N N . GLY A 1 94 ? 8.319 6.204 -8.180 1.00 97.75 94 GLY A N 1
ATOM 726 C CA . GLY A 1 94 ? 8.059 4.947 -8.877 1.00 97.75 94 GLY A CA 1
ATOM 727 C C . GLY A 1 94 ? 9.049 3.854 -8.473 1.00 97.75 94 GLY A C 1
ATOM 728 O O . GLY A 1 94 ? 8.622 2.744 -8.167 1.00 97.75 94 GLY A O 1
ATOM 729 N N . SER A 1 95 ? 10.344 4.174 -8.400 1.00 97.88 95 SER A N 1
ATOM 730 C CA . SER A 1 95 ? 11.396 3.248 -7.964 1.00 97.88 95 SER A CA 1
ATOM 731 C C . SER A 1 95 ? 11.182 2.790 -6.524 1.00 97.88 95 SER A C 1
ATOM 733 O O . SER A 1 95 ? 11.169 1.590 -6.267 1.00 97.88 95 SER A O 1
ATOM 735 N N . GLN A 1 96 ? 10.906 3.719 -5.603 1.00 98.50 96 GLN A N 1
ATOM 736 C CA . GLN A 1 96 ? 10.623 3.396 -4.199 1.00 98.50 96 GLN A CA 1
ATOM 737 C C . GLN A 1 96 ? 9.427 2.441 -4.056 1.00 98.50 96 GLN A C 1
ATOM 739 O O . GLN A 1 96 ? 9.467 1.501 -3.265 1.00 98.50 96 GLN A O 1
ATOM 744 N N . LEU A 1 97 ? 8.362 2.639 -4.843 1.00 98.25 97 LEU A N 1
ATOM 745 C CA . LEU A 1 97 ? 7.237 1.702 -4.871 1.00 98.25 97 LEU A CA 1
ATOM 746 C C . LEU A 1 97 ? 7.638 0.345 -5.470 1.00 98.25 97 LEU A C 1
ATOM 748 O O . LEU A 1 97 ? 7.231 -0.697 -4.959 1.00 98.25 97 LEU A O 1
ATOM 752 N N . MET A 1 98 ? 8.425 0.339 -6.549 1.00 97.69 98 MET A N 1
ATOM 753 C CA . MET A 1 98 ? 8.904 -0.893 -7.185 1.00 97.69 98 MET A CA 1
ATOM 754 C C . MET A 1 98 ? 9.801 -1.722 -6.267 1.00 97.69 98 MET A C 1
ATOM 756 O O . MET A 1 98 ? 9.757 -2.943 -6.353 1.00 97.69 98 MET A O 1
ATOM 760 N N . GLU A 1 99 ? 10.561 -1.106 -5.366 1.00 98.06 99 GLU A N 1
ATOM 761 C CA . GLU A 1 99 ? 11.366 -1.815 -4.361 1.00 98.06 99 GLU A CA 1
ATOM 762 C C . GLU A 1 99 ? 10.518 -2.596 -3.345 1.00 98.06 99 GLU A C 1
ATOM 764 O O . GLU A 1 99 ? 11.012 -3.528 -2.711 1.00 98.06 99 GLU A O 1
ATOM 769 N N . LEU A 1 100 ? 9.236 -2.249 -3.188 1.00 97.88 100 LEU A N 1
ATOM 770 C CA . LEU A 1 100 ? 8.309 -2.983 -2.326 1.00 97.88 100 LEU A CA 1
ATOM 771 C C . LEU A 1 100 ? 7.727 -4.231 -2.992 1.00 97.88 100 LEU A C 1
ATOM 773 O O . LEU A 1 100 ? 7.141 -5.060 -2.295 1.00 97.88 100 LEU A O 1
ATOM 777 N N . ARG A 1 101 ? 7.839 -4.369 -4.319 1.00 97.75 101 ARG A N 1
ATOM 778 C CA . ARG A 1 101 ? 7.227 -5.484 -5.049 1.00 97.75 101 ARG A CA 1
ATOM 779 C C . ARG A 1 101 ? 8.014 -6.779 -4.834 1.00 97.75 101 ARG A C 1
ATOM 781 O O . ARG A 1 101 ? 9.243 -6.789 -4.819 1.00 97.75 101 ARG A O 1
ATOM 788 N N . ALA A 1 102 ? 7.308 -7.899 -4.794 1.00 97.62 102 ALA A N 1
ATOM 789 C CA . ALA A 1 102 ? 7.903 -9.201 -5.039 1.00 97.62 102 ALA A CA 1
ATOM 790 C C . ALA A 1 102 ? 8.162 -9.329 -6.551 1.00 97.62 102 ALA A C 1
ATOM 792 O O . ALA A 1 102 ? 7.216 -9.208 -7.338 1.00 97.62 102 ALA A O 1
ATOM 793 N N . PRO A 1 103 ? 9.415 -9.545 -6.994 1.00 95.06 103 PRO A N 1
ATOM 794 C CA . PRO A 1 103 ? 9.766 -9.385 -8.398 1.00 95.06 103 PRO A CA 1
ATOM 795 C C . PRO A 1 103 ? 9.174 -10.443 -9.330 1.00 95.06 103 PRO A C 1
ATOM 797 O O . PRO A 1 103 ? 9.001 -10.162 -10.513 1.00 95.06 103 PRO A O 1
ATOM 800 N N . ASN A 1 104 ? 8.848 -11.615 -8.782 1.00 96.56 104 ASN A N 1
ATOM 801 C CA . ASN A 1 104 ? 8.281 -12.758 -9.501 1.00 96.56 104 ASN A CA 1
ATOM 802 C C . ASN A 1 104 ? 6.747 -12.750 -9.541 1.00 96.56 104 ASN A C 1
ATOM 804 O O . ASN A 1 104 ? 6.153 -13.686 -10.063 1.00 96.56 104 ASN A O 1
ATOM 808 N N . LEU A 1 105 ? 6.116 -11.730 -8.960 1.00 96.06 105 LEU A N 1
ATOM 809 C CA . LEU A 1 105 ? 4.676 -11.536 -9.016 1.00 96.06 105 LEU A CA 1
ATOM 810 C C . LEU A 1 105 ? 4.359 -10.410 -9.997 1.00 96.06 105 LEU A C 1
ATOM 812 O O . LEU A 1 105 ? 5.072 -9.401 -10.065 1.00 96.06 105 LEU A O 1
ATOM 816 N N . SER A 1 106 ? 3.254 -10.558 -10.717 1.00 96.19 106 SER A N 1
ATOM 817 C CA . SER A 1 106 ? 2.658 -9.463 -11.471 1.00 96.19 106 SER A CA 1
ATOM 818 C C . SER A 1 106 ? 2.281 -8.300 -10.549 1.00 96.19 106 SER A C 1
ATOM 820 O O . SER A 1 106 ? 2.291 -8.378 -9.315 1.00 96.19 106 SER A O 1
ATOM 822 N N . MET A 1 107 ? 1.964 -7.172 -11.171 1.00 95.00 107 MET A N 1
ATOM 823 C CA . MET A 1 107 ? 1.524 -5.966 -10.481 1.00 95.00 107 MET A CA 1
ATOM 824 C C . MET A 1 107 ? 0.217 -6.187 -9.703 1.00 95.00 107 MET A C 1
ATOM 826 O O . MET A 1 107 ? 0.106 -5.708 -8.574 1.00 95.00 107 MET A O 1
ATOM 830 N N . ASP A 1 108 ? -0.710 -6.961 -10.264 1.00 94.25 108 ASP A N 1
ATOM 831 C CA . ASP A 1 108 ? -1.994 -7.292 -9.642 1.00 94.25 108 ASP A CA 1
ATOM 832 C C . ASP A 1 108 ? -1.819 -8.334 -8.527 1.00 94.25 108 ASP A C 1
ATOM 834 O O . ASP A 1 108 ? -2.386 -8.195 -7.447 1.00 94.25 108 ASP A O 1
ATOM 838 N N . GLU A 1 109 ? -0.965 -9.344 -8.724 1.00 94.50 109 GLU A N 1
ATOM 839 C CA . GLU A 1 109 ? -0.645 -10.312 -7.665 1.00 94.50 109 GLU A CA 1
ATOM 840 C C . GLU A 1 109 ? 0.032 -9.640 -6.469 1.00 94.50 109 GLU A C 1
ATOM 842 O O . GLU A 1 109 ? -0.322 -9.932 -5.329 1.00 94.50 109 GLU A O 1
ATOM 847 N N . ASN A 1 110 ? 0.951 -8.698 -6.709 1.00 96.50 110 ASN A N 1
ATOM 848 C CA . ASN A 1 110 ? 1.508 -7.867 -5.644 1.00 96.50 110 ASN A CA 1
ATOM 849 C C . ASN A 1 110 ? 0.413 -7.072 -4.928 1.00 96.50 110 ASN A C 1
ATOM 851 O O . ASN A 1 110 ? 0.398 -7.022 -3.702 1.00 96.50 110 ASN A O 1
ATOM 855 N N . LEU A 1 111 ? -0.522 -6.471 -5.662 1.00 93.94 111 LEU A N 1
ATOM 856 C CA . LEU A 1 111 ? -1.615 -5.722 -5.048 1.00 93.94 111 LEU A CA 1
ATOM 857 C C . LEU A 1 111 ? -2.518 -6.611 -4.181 1.00 93.94 111 LEU A C 1
ATOM 859 O O . LEU A 1 111 ? -2.962 -6.186 -3.114 1.00 93.94 111 LEU A O 1
ATOM 863 N N . ALA A 1 112 ? -2.752 -7.850 -4.613 1.00 91.62 112 ALA A N 1
ATOM 864 C CA . ALA A 1 112 ? -3.561 -8.815 -3.886 1.00 91.62 112 ALA A CA 1
ATOM 865 C C . ALA A 1 112 ? -2.857 -9.374 -2.642 1.00 91.62 112 ALA A C 1
ATOM 867 O O . ALA A 1 112 ? -3.485 -9.474 -1.591 1.00 91.62 112 ALA A O 1
ATOM 868 N N . THR A 1 113 ? -1.581 -9.758 -2.734 1.00 92.31 113 THR A N 1
ATOM 869 C CA . THR A 1 113 ? -0.939 -10.596 -1.702 1.00 92.31 113 THR A CA 1
ATOM 870 C C . THR A 1 113 ? 0.170 -9.900 -0.917 1.00 92.31 113 THR A C 1
ATOM 872 O O . THR A 1 113 ? 0.500 -10.333 0.187 1.00 92.31 113 THR A O 1
ATOM 875 N N . ASN A 1 114 ? 0.730 -8.803 -1.428 1.00 96.31 114 ASN A N 1
ATOM 876 C CA . ASN A 1 114 ? 1.815 -8.078 -0.779 1.00 96.31 114 ASN A CA 1
ATOM 877 C C . ASN A 1 114 ? 1.266 -6.856 -0.033 1.00 96.31 114 ASN A C 1
ATOM 879 O O . ASN A 1 114 ? 1.058 -5.782 -0.598 1.00 96.31 114 ASN A O 1
ATOM 883 N N . LEU A 1 115 ? 1.053 -7.020 1.275 1.00 96.69 115 LEU A N 1
ATOM 884 C CA . LEU A 1 115 ? 0.433 -5.996 2.115 1.00 96.69 115 LEU A CA 1
ATOM 885 C C . LEU A 1 115 ? 1.216 -4.674 2.140 1.00 96.69 115 LEU A C 1
ATOM 887 O O . LEU A 1 115 ? 0.605 -3.608 2.164 1.00 96.69 115 LEU A O 1
ATOM 891 N N . MET A 1 116 ? 2.553 -4.714 2.113 1.00 98.00 116 MET A N 1
ATOM 892 C CA . MET A 1 116 ? 3.354 -3.485 2.080 1.00 98.00 116 MET A CA 1
ATOM 893 C C . MET A 1 116 ? 3.180 -2.749 0.752 1.00 98.00 116 MET A C 1
ATOM 895 O O . MET A 1 116 ? 2.999 -1.532 0.733 1.00 98.00 116 MET A O 1
ATOM 899 N N . TYR A 1 117 ? 3.188 -3.489 -0.354 1.00 98.38 117 TYR A N 1
ATOM 900 C CA . TYR A 1 117 ? 2.938 -2.922 -1.671 1.00 98.38 117 TYR A CA 1
ATOM 901 C C . TYR A 1 117 ? 1.524 -2.328 -1.768 1.00 98.38 117 TYR A C 1
ATOM 903 O O . TYR A 1 117 ? 1.370 -1.173 -2.163 1.00 98.38 117 TYR A O 1
ATOM 911 N N . GLY A 1 118 ? 0.498 -3.056 -1.316 1.00 97.25 118 GLY A N 1
ATOM 912 C CA . GLY A 1 118 ? -0.881 -2.561 -1.282 1.00 97.25 118 GLY A CA 1
ATOM 913 C C . GLY A 1 118 ? -1.051 -1.296 -0.431 1.00 97.25 118 GLY A C 1
ATOM 914 O O . GLY A 1 118 ? -1.704 -0.346 -0.871 1.00 97.25 118 GLY A O 1
ATOM 915 N N . ALA A 1 119 ? -0.403 -1.228 0.739 1.00 98.19 119 ALA A N 1
ATOM 916 C CA . ALA A 1 119 ? -0.415 -0.039 1.594 1.00 98.19 119 ALA A CA 1
ATOM 917 C C . ALA A 1 119 ? 0.195 1.175 0.880 1.00 98.19 119 ALA A C 1
ATOM 919 O O . ALA A 1 119 ? -0.354 2.279 0.935 1.00 98.19 119 ALA A O 1
ATOM 920 N N . ALA A 1 120 ? 1.317 0.969 0.187 1.00 98.56 120 ALA A N 1
ATOM 921 C CA . ALA A 1 120 ? 2.001 2.009 -0.568 1.00 98.56 120 ALA A CA 1
ATOM 922 C C . ALA A 1 120 ? 1.173 2.493 -1.770 1.00 98.56 120 ALA A C 1
ATOM 924 O O . ALA A 1 120 ? 1.029 3.703 -1.959 1.00 98.56 120 ALA A O 1
ATOM 925 N N . VAL A 1 121 ? 0.555 1.582 -2.532 1.00 97.88 121 VAL A N 1
ATOM 926 C CA . VAL A 1 121 ? -0.365 1.933 -3.629 1.00 97.88 121 VAL A CA 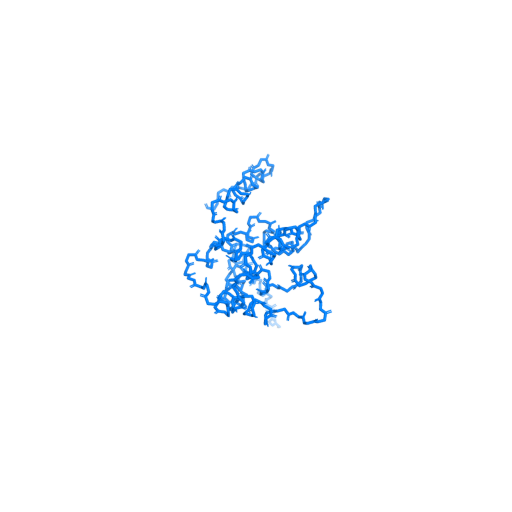1
ATOM 927 C C . VAL A 1 121 ? -1.547 2.748 -3.100 1.00 97.88 121 VAL A C 1
ATOM 929 O O . VAL A 1 121 ? -1.818 3.832 -3.615 1.00 97.88 121 VAL A O 1
ATOM 932 N N . CYS A 1 122 ? -2.193 2.297 -2.019 1.00 96.94 122 CYS A N 1
ATOM 933 C CA . CYS A 1 122 ? -3.282 3.029 -1.367 1.00 96.94 122 CYS A CA 1
ATOM 934 C C . CYS A 1 122 ? -2.845 4.443 -0.943 1.00 96.94 122 CYS A C 1
ATOM 936 O 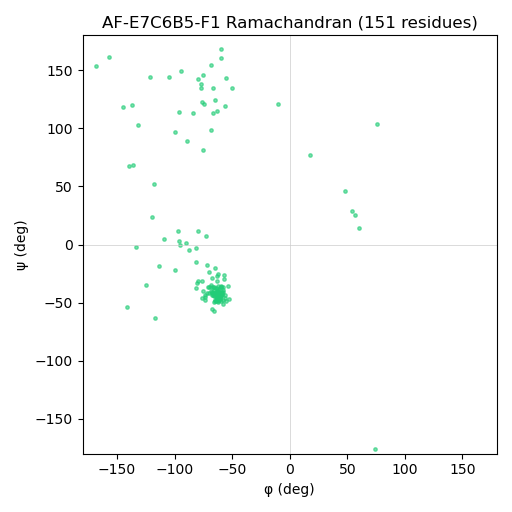O . CYS A 1 122 ? -3.522 5.437 -1.235 1.00 96.94 122 CYS A O 1
ATOM 938 N N . ARG A 1 123 ? -1.664 4.568 -0.320 1.00 97.81 123 ARG A N 1
ATOM 939 C CA . ARG A 1 123 ? -1.111 5.873 0.061 1.00 97.81 123 ARG A CA 1
ATOM 940 C C . ARG A 1 123 ? -0.925 6.786 -1.145 1.00 97.81 123 ARG A C 1
ATOM 942 O O . ARG A 1 123 ? -1.258 7.970 -1.062 1.00 97.81 123 ARG A O 1
ATOM 949 N N . LEU A 1 124 ? -0.401 6.257 -2.244 1.00 97.56 124 LEU A N 1
ATOM 950 C CA . LEU A 1 124 ? -0.144 7.007 -3.468 1.00 97.56 124 LEU A CA 1
ATOM 951 C C . LEU A 1 124 ? -1.436 7.439 -4.170 1.00 97.56 124 LEU A C 1
ATOM 953 O O . LEU A 1 124 ? -1.494 8.558 -4.684 1.00 97.56 124 LEU A O 1
ATOM 957 N N . CYS A 1 125 ? -2.497 6.628 -4.119 1.00 95.06 125 CYS A N 1
ATOM 958 C CA . CYS A 1 125 ? -3.833 7.024 -4.568 1.00 95.06 125 CYS A CA 1
ATOM 959 C C . CYS A 1 125 ? -4.330 8.263 -3.807 1.00 95.06 125 CYS A C 1
ATOM 961 O O . CYS A 1 125 ? -4.743 9.245 -4.432 1.00 95.06 125 CYS A O 1
ATOM 963 N N . TYR A 1 126 ? -4.208 8.270 -2.473 1.00 94.56 126 TYR A N 1
ATOM 964 C CA . TYR A 1 126 ? -4.530 9.448 -1.663 1.00 94.56 126 TYR A CA 1
ATOM 965 C C . TYR A 1 126 ? -3.609 10.633 -1.940 1.00 94.56 126 TYR A C 1
ATOM 967 O O . TYR A 1 126 ? -4.089 11.758 -2.012 1.00 94.56 126 TYR A O 1
ATOM 975 N N . TYR A 1 127 ? -2.305 10.406 -2.088 1.00 94.69 127 TYR A N 1
ATOM 976 C CA . TYR A 1 127 ? -1.339 11.474 -2.347 1.00 94.69 127 TYR A CA 1
ATOM 977 C C . TYR A 1 127 ? -1.608 12.168 -3.692 1.00 94.69 127 TYR A C 1
ATOM 979 O O . TYR A 1 127 ? -1.563 13.392 -3.778 1.00 94.69 127 TYR A O 1
ATOM 987 N N . ARG A 1 128 ? -1.968 11.399 -4.727 1.00 93.94 128 ARG A N 1
ATOM 988 C CA . ARG A 1 128 ? -2.288 11.919 -6.061 1.00 93.94 128 ARG A CA 1
ATOM 989 C C . ARG A 1 128 ? -3.672 12.572 -6.140 1.00 93.94 128 ARG A C 1
ATOM 991 O O . ARG A 1 128 ? -3.807 13.621 -6.764 1.00 93.94 128 ARG A O 1
ATOM 998 N N . LYS A 1 129 ? -4.716 11.938 -5.587 1.00 88.19 129 LYS A N 1
ATOM 999 C CA . LYS A 1 129 ? -6.123 12.381 -5.709 1.00 88.19 129 LYS A CA 1
ATOM 1000 C C . LYS A 1 129 ? -6.869 12.302 -4.360 1.00 88.19 129 LYS A C 1
ATOM 1002 O O . LYS A 1 129 ? -7.820 11.521 -4.247 1.00 88.19 129 LYS A O 1
ATOM 1007 N N . PRO A 1 130 ? -6.537 13.146 -3.358 1.00 79.88 130 PRO A N 1
ATOM 1008 C CA . PRO A 1 130 ? -7.077 13.014 -2.001 1.00 79.88 130 PRO A CA 1
ATOM 1009 C C . PRO A 1 130 ? -8.612 13.010 -1.955 1.00 79.88 130 PRO A C 1
ATOM 1011 O O . PRO A 1 130 ? -9.223 12.116 -1.379 1.00 79.88 130 PRO A O 1
ATOM 1014 N N . LYS A 1 131 ? -9.255 13.977 -2.626 1.00 74.56 131 LYS A N 1
ATOM 1015 C CA . LYS A 1 131 ? -10.718 14.162 -2.591 1.00 74.56 131 LYS A CA 1
ATOM 1016 C C . LYS A 1 131 ? -11.497 13.020 -3.254 1.00 74.56 131 LYS A C 1
ATOM 1018 O O . LYS A 1 131 ? -12.579 12.676 -2.789 1.00 74.56 131 LYS A O 1
ATOM 1023 N N . LEU A 1 132 ? -10.973 12.458 -4.346 1.00 72.69 132 LEU A N 1
ATOM 1024 C CA . LEU A 1 132 ? -11.672 11.428 -5.120 1.00 72.69 132 LEU A CA 1
ATOM 1025 C C . LEU A 1 132 ? -11.678 10.095 -4.373 1.00 72.69 132 LEU A C 1
ATOM 1027 O O . LEU A 1 132 ? -12.731 9.480 -4.225 1.00 72.69 132 LEU A O 1
ATOM 1031 N N . TYR A 1 133 ? -10.515 9.688 -3.867 1.00 70.12 133 TYR A N 1
ATOM 1032 C CA . TYR A 1 133 ? -10.374 8.408 -3.185 1.00 70.12 133 TYR A CA 1
ATOM 1033 C C . TYR A 1 133 ? -11.072 8.429 -1.811 1.00 70.12 133 TYR A C 1
ATOM 1035 O O . TYR A 1 133 ? -11.788 7.492 -1.470 1.00 70.12 133 TYR A O 1
ATOM 1043 N N . LEU A 1 134 ? -11.026 9.561 -1.086 1.00 68.88 134 LEU A N 1
ATOM 1044 C CA . LEU A 1 134 ? -11.838 9.764 0.128 1.00 68.88 134 LEU A CA 1
ATOM 1045 C C . LEU A 1 134 ? -13.341 9.583 -0.135 1.00 68.88 134 LEU A C 1
ATOM 1047 O O . LEU A 1 134 ? -14.031 8.941 0.653 1.00 68.88 134 LEU A O 1
ATOM 1051 N N . LYS A 1 135 ? -13.863 10.125 -1.245 1.00 65.69 135 LYS A N 1
ATOM 1052 C CA . LYS A 1 135 ? -15.287 10.003 -1.589 1.00 65.69 135 LYS A CA 1
ATOM 1053 C C . LYS A 1 135 ? -15.694 8.543 -1.816 1.00 65.69 135 LYS A C 1
ATOM 1055 O O . LYS A 1 135 ? -16.767 8.157 -1.365 1.00 65.69 135 LYS A O 1
ATOM 1060 N N . GLN A 1 136 ? -14.860 7.746 -2.485 1.00 68.81 136 GLN A N 1
ATOM 1061 C CA . GLN A 1 136 ? -15.144 6.329 -2.750 1.00 68.81 136 GLN A CA 1
ATOM 1062 C C . GLN A 1 136 ? -15.241 5.523 -1.450 1.00 68.81 136 GLN A C 1
ATOM 1064 O O . GLN A 1 136 ? -16.235 4.829 -1.237 1.00 68.81 136 GLN A O 1
ATOM 1069 N N . VAL A 1 137 ? -14.279 5.712 -0.543 1.00 69.50 137 VAL A N 1
ATOM 1070 C CA . VAL A 1 137 ? -14.265 5.043 0.768 1.00 69.50 137 VAL A CA 1
ATOM 1071 C C . VAL A 1 137 ? -15.473 5.452 1.620 1.00 69.50 137 VAL A C 1
ATOM 1073 O O . VAL A 1 137 ? -16.144 4.600 2.199 1.00 69.50 137 VAL A O 1
ATOM 1076 N N . ILE A 1 138 ? -15.830 6.744 1.649 1.00 68.75 138 ILE A N 1
ATOM 1077 C CA . ILE A 1 138 ? -17.005 7.232 2.397 1.00 68.75 138 ILE A CA 1
ATOM 1078 C C . ILE A 1 138 ? -18.312 6.646 1.846 1.00 68.75 138 ILE A C 1
ATOM 1080 O O . ILE A 1 138 ? -19.193 6.273 2.622 1.00 68.75 138 ILE A O 1
ATOM 1084 N N . LEU A 1 139 ? -18.470 6.586 0.519 1.00 65.69 139 LEU A N 1
ATOM 1085 C CA . LEU A 1 139 ? -19.679 6.041 -0.104 1.00 65.69 139 LEU A CA 1
ATOM 1086 C C . LEU A 1 139 ? -19.853 4.551 0.217 1.00 65.69 139 LEU A C 1
ATOM 1088 O O . LEU A 1 139 ? -20.957 4.142 0.574 1.00 65.69 139 LEU A O 1
ATOM 1092 N N . LYS A 1 140 ? -18.770 3.769 0.172 1.00 67.19 140 LYS A N 1
ATOM 1093 C CA . LYS A 1 140 ? -18.784 2.348 0.548 1.00 67.19 140 LYS A CA 1
ATOM 1094 C C . LYS A 1 140 ? -19.073 2.138 2.035 1.00 67.19 140 LYS A C 1
ATOM 1096 O O . LYS A 1 140 ? -19.930 1.328 2.377 1.00 67.19 140 LYS A O 1
ATOM 1101 N N . GLY A 1 141 ? -18.451 2.925 2.916 1.00 59.12 141 GLY A N 1
ATOM 1102 C CA . GLY A 1 141 ? -18.725 2.868 4.355 1.00 59.12 141 GLY A CA 1
ATOM 1103 C C . GLY A 1 141 ? -20.199 3.127 4.694 1.00 59.12 141 GLY A C 1
ATOM 1104 O O . GLY A 1 141 ? -20.767 2.438 5.533 1.00 59.12 141 GLY A O 1
ATOM 1105 N N . ARG A 1 142 ? -20.853 4.064 3.990 1.00 58.22 142 ARG A N 1
ATOM 1106 C CA . ARG A 1 142 ? -22.295 4.340 4.150 1.00 58.22 142 ARG A CA 1
ATOM 1107 C C . ARG A 1 142 ? -23.187 3.219 3.609 1.00 58.22 142 ARG A C 1
ATOM 1109 O O . ARG A 1 142 ? -24.220 2.934 4.210 1.00 58.22 142 ARG A O 1
ATOM 1116 N N . ALA A 1 143 ? -22.803 2.579 2.505 1.00 57.12 143 ALA A N 1
ATOM 1117 C CA . ALA A 1 143 ? -23.540 1.440 1.957 1.00 57.12 143 ALA A CA 1
ATOM 1118 C C . ALA A 1 143 ? -23.497 0.221 2.902 1.00 57.12 143 ALA A C 1
ATOM 1120 O O . ALA A 1 143 ? -24.524 -0.419 3.122 1.00 57.12 143 ALA A O 1
ATOM 1121 N N . ASN A 1 144 ? -22.352 -0.032 3.545 1.00 50.44 144 ASN A N 1
ATOM 1122 C CA . ASN A 1 144 ? -22.182 -1.144 4.489 1.00 50.44 144 ASN A CA 1
ATOM 1123 C C . ASN A 1 144 ? -22.915 -0.945 5.827 1.00 50.44 144 ASN A C 1
ATOM 1125 O O . ASN A 1 144 ? -23.166 -1.915 6.533 1.00 50.44 144 ASN A O 1
ATOM 1129 N N . THR A 1 145 ? -23.322 0.282 6.171 1.00 52.06 145 THR A N 1
ATOM 1130 C CA . THR A 1 145 ? -24.161 0.546 7.358 1.00 52.06 145 THR A CA 1
ATOM 1131 C C . THR A 1 145 ? -25.661 0.297 7.138 1.00 52.06 145 THR A C 1
ATOM 1133 O O . THR A 1 145 ? -26.442 0.431 8.076 1.00 52.06 145 THR A O 1
ATOM 1136 N N . GLY A 1 146 ? -26.081 -0.065 5.918 1.00 40.66 146 GLY A N 1
ATOM 1137 C CA . GLY A 1 146 ? -27.487 -0.300 5.562 1.00 40.66 146 GLY A CA 1
ATOM 1138 C C . GLY A 1 146 ? -28.011 -1.721 5.813 1.00 40.66 146 GLY A C 1
ATOM 1139 O O . GLY A 1 146 ? -29.201 -1.956 5.625 1.00 40.66 146 GLY A O 1
ATOM 1140 N N . SER A 1 147 ? -27.164 -2.667 6.233 1.00 40.47 147 SER A N 1
ATOM 1141 C CA . SER A 1 147 ? -27.568 -4.053 6.494 1.00 40.47 147 SER A CA 1
ATOM 1142 C C . SER A 1 147 ? -26.789 -4.627 7.682 1.00 40.47 147 SER A C 1
ATOM 1144 O O . SER A 1 147 ? -25.572 -4.754 7.622 1.00 40.47 147 SER A O 1
ATOM 1146 N N . SER A 1 148 ? -27.520 -5.000 8.737 1.00 34.78 148 SER A N 1
ATOM 1147 C CA . SER A 1 148 ? -27.081 -5.625 10.000 1.00 34.78 148 SER A CA 1
ATOM 1148 C C . SER A 1 148 ? -26.389 -4.745 11.053 1.00 34.78 148 SER A C 1
ATOM 1150 O O . SER A 1 148 ? -25.200 -4.458 11.008 1.00 34.78 148 SER A O 1
ATOM 1152 N N . THR A 1 149 ? -27.179 -4.415 12.080 1.00 39.59 149 THR A N 1
ATOM 1153 C CA . THR A 1 149 ? -26.869 -4.481 13.520 1.00 39.59 149 THR A CA 1
ATOM 1154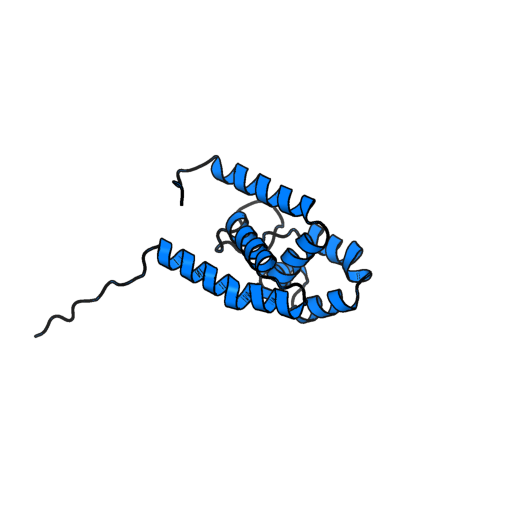 C C . THR A 1 149 ? -25.389 -4.579 13.909 1.00 39.59 149 THR A C 1
ATOM 1156 O O . THR A 1 149 ? -24.940 -5.631 14.352 1.00 39.59 149 THR A O 1
ATOM 1159 N N . ILE A 1 150 ? -24.642 -3.476 13.853 1.00 38.56 150 ILE A N 1
ATOM 1160 C CA . ILE A 1 150 ? -23.472 -3.295 14.722 1.00 38.56 150 ILE A CA 1
ATOM 1161 C C . ILE A 1 150 ? -23.562 -1.904 15.340 1.00 38.56 150 ILE A C 1
ATOM 1163 O O . ILE A 1 150 ? -23.345 -0.872 14.707 1.00 38.56 150 ILE A O 1
ATOM 1167 N N . THR A 1 151 ? -23.972 -1.916 16.602 1.00 33.00 151 THR A N 1
ATOM 1168 C CA . THR A 1 151 ? -23.980 -0.794 17.529 1.00 33.00 151 THR A CA 1
ATOM 1169 C C . THR A 1 151 ? -22.617 -0.104 17.558 1.00 33.00 151 THR A C 1
ATOM 1171 O O . THR A 1 151 ? -21.586 -0.764 17.641 1.00 33.00 151 THR A O 1
ATOM 1174 N N . ARG A 1 152 ? -22.676 1.232 17.507 1.00 34.97 152 ARG A N 1
ATOM 1175 C CA . ARG A 1 152 ? -21.678 2.221 17.947 1.00 34.97 152 ARG A CA 1
ATOM 1176 C C . ARG A 1 152 ? -20.511 1.633 18.759 1.00 34.97 152 ARG A C 1
ATOM 1178 O O . ARG A 1 152 ? -20.735 1.100 19.845 1.00 34.97 152 ARG A O 1
ATOM 1185 N N . LEU A 1 153 ? -19.295 1.825 18.242 1.00 35.69 153 LEU A N 1
ATOM 1186 C CA . LEU A 1 153 ? -18.081 1.969 19.051 1.00 35.69 153 LEU A CA 1
ATOM 1187 C C . LEU A 1 153 ? -18.058 3.358 19.698 1.00 35.69 153 LEU A C 1
ATOM 1189 O O . LEU A 1 153 ? -18.536 4.310 19.035 1.00 35.69 153 LEU A O 1
#

Radius of gyration: 17.93 Å; Cα contacts (8 Å, |Δi|>4): 152; chains: 1; bounding box: 40×48×59 Å

Sequence (153 aa):
MKAFTFSPHAPDATAQAKMLASQILSMVIRPALSKINLWSPSAEELVLGTAIVESGLTYIRQWGDGPALGLWQVEPSTQNDLYTNFLNYRPELGSQLMELRAPNLSMDENLATNLMYGAAVCRLCYYRKPKLYLKQVILKGRANTGSSTITRL

Mean predicted aligned error: 8.55 Å

Solvent-accessible surface area (backbone atoms only — not comparable to full-atom values): 8745 Å² total; per-residue (Å²): 134,84,81,81,75,81,78,89,75,74,71,54,75,68,59,47,52,53,50,50,52,49,46,47,42,65,72,28,36,46,53,26,24,48,63,54,74,64,60,46,75,70,49,45,52,52,54,48,52,43,18,43,65,62,22,65,74,72,34,46,62,70,99,57,100,64,78,38,25,10,41,62,46,49,39,61,68,56,52,50,48,43,43,71,77,47,28,72,82,34,59,68,61,37,48,37,50,55,72,54,49,58,87,92,46,54,75,62,54,26,32,37,72,33,61,38,35,33,42,34,52,54,48,48,48,40,72,76,38,49,72,62,52,51,49,53,54,54,53,50,48,58,58,62,71,73,61,79,97,72,80,83,131